Protein AF-Q2HE60-F1 (afdb_monomer_lite)

Organism: Chaetomium globosum (strain ATCC 6205 / CBS 148.51 / DSM 1962 / NBRC 6347 / NRRL 1970) (NCBI:txid306901)

InterPro domains:
  IPR060294 Acyl-CoA N-acyltransferase VerG, N-terminal domain [PF28379] (13-113)

Structure (mmCIF, N/CA/C/O backbone):
data_AF-Q2HE60-F1
#
_entry.id   AF-Q2HE60-F1
#
loop_
_atom_site.group_PDB
_atom_site.id
_atom_site.type_symbol
_atom_site.label_atom_id
_atom_site.label_alt_id
_atom_site.label_comp_id
_atom_site.label_asym_id
_atom_site.label_entity_id
_atom_site.label_seq_id
_atom_site.pdbx_PDB_ins_code
_atom_site.Cartn_x
_atom_site.Cartn_y
_atom_site.Cartn_z
_atom_site.occupancy
_atom_site.B_iso_or_equiv
_atom_site.auth_seq_id
_atom_site.auth_comp_id
_atom_site.auth_asym_id
_atom_site.auth_atom_id
_atom_site.pdbx_PDB_model_num
ATOM 1 N N . MET A 1 1 ? -32.574 2.539 11.401 1.00 65.19 1 MET A N 1
ATOM 2 C CA . MET A 1 1 ? -31.971 2.109 10.123 1.00 65.19 1 MET A CA 1
ATOM 3 C C . MET A 1 1 ? -30.582 2.717 10.082 1.00 65.19 1 MET A C 1
ATOM 5 O O . MET A 1 1 ? -30.497 3.925 10.243 1.00 65.19 1 MET A O 1
ATOM 9 N N . SER A 1 2 ? -29.519 1.911 10.009 1.00 68.31 2 SER A N 1
ATOM 10 C CA . SER A 1 2 ? -28.161 2.449 9.834 1.00 68.31 2 SER A CA 1
ATOM 11 C C . SER A 1 2 ? -28.065 3.063 8.441 1.00 68.31 2 SER A C 1
ATOM 13 O O . SER A 1 2 ? -28.569 2.457 7.493 1.00 68.31 2 SER A O 1
ATOM 15 N N . SER A 1 3 ? -27.457 4.240 8.306 1.00 74.25 3 SER A N 1
ATOM 16 C CA . SER A 1 3 ? -27.071 4.757 6.992 1.00 74.25 3 SER A CA 1
ATOM 17 C C . SER A 1 3 ? -26.092 3.783 6.322 1.00 74.25 3 SER A C 1
ATOM 19 O O . SER A 1 3 ? -25.355 3.078 7.029 1.00 74.25 3 SER A O 1
ATOM 21 N N . PRO A 1 4 ? -26.101 3.685 4.979 1.00 78.50 4 PRO A N 1
ATOM 22 C CA . PRO A 1 4 ? -25.071 2.946 4.264 1.00 78.50 4 PRO A CA 1
ATOM 23 C C . PRO A 1 4 ? -23.707 3.589 4.542 1.00 78.50 4 PRO A C 1
ATOM 25 O O . PRO A 1 4 ? -23.576 4.808 4.510 1.00 78.50 4 PRO A O 1
ATOM 28 N N . GLN A 1 5 ? -22.705 2.768 4.850 1.00 80.38 5 GLN A N 1
ATOM 29 C CA . GLN A 1 5 ? -21.326 3.229 4.996 1.00 80.38 5 GLN A CA 1
ATOM 30 C C . GLN A 1 5 ? -20.671 3.260 3.617 1.00 80.38 5 GLN A C 1
ATOM 32 O O . GLN A 1 5 ? -20.656 2.242 2.919 1.00 80.38 5 GLN A O 1
ATOM 37 N N . THR A 1 6 ? -20.133 4.414 3.231 1.00 88.06 6 THR A N 1
ATOM 38 C CA . THR A 1 6 ? -19.426 4.586 1.960 1.00 88.06 6 THR A CA 1
ATOM 39 C C . THR A 1 6 ? -17.929 4.414 2.199 1.00 88.06 6 THR A C 1
ATOM 41 O O . THR A 1 6 ? -17.333 5.103 3.025 1.00 88.06 6 THR A O 1
ATOM 44 N N . ILE A 1 7 ? -17.307 3.478 1.480 1.00 89.31 7 ILE A N 1
ATOM 45 C CA . ILE A 1 7 ? -15.867 3.209 1.567 1.00 89.31 7 ILE A CA 1
ATOM 46 C C . ILE A 1 7 ? -15.191 3.813 0.338 1.00 89.31 7 ILE A C 1
ATOM 48 O O . ILE A 1 7 ? -15.546 3.481 -0.793 1.00 89.31 7 ILE A O 1
ATOM 52 N N . LEU A 1 8 ? -14.208 4.681 0.569 1.00 92.69 8 LEU A N 1
ATOM 53 C CA . LEU A 1 8 ? -13.322 5.194 -0.468 1.00 92.69 8 LEU A CA 1
ATOM 54 C C . LEU A 1 8 ? -12.149 4.222 -0.638 1.00 92.69 8 LEU A C 1
ATOM 56 O O . LEU A 1 8 ? -11.489 3.881 0.343 1.00 92.69 8 LEU A O 1
ATOM 60 N N . LEU A 1 9 ? -11.893 3.796 -1.876 1.00 94.62 9 LEU A N 1
ATOM 61 C CA . LEU A 1 9 ? -10.748 2.968 -2.247 1.00 94.62 9 LEU A CA 1
ATOM 62 C C . LEU A 1 9 ? -9.903 3.706 -3.289 1.00 94.62 9 LEU A C 1
ATOM 64 O O . LEU A 1 9 ? -10.410 4.103 -4.336 1.00 94.62 9 LEU A O 1
ATOM 68 N N . GLU A 1 10 ? -8.618 3.855 -3.003 1.00 95.62 10 GLU A N 1
ATOM 69 C CA . GLU A 1 10 ? -7.618 4.464 -3.874 1.00 95.62 10 GLU A CA 1
ATOM 70 C C . GLU A 1 10 ? -6.569 3.408 -4.259 1.00 95.62 10 GLU A C 1
ATOM 72 O O . GLU A 1 10 ? -6.102 2.659 -3.401 1.00 95.62 10 GLU A O 1
ATOM 77 N N . ASP A 1 11 ? -6.201 3.344 -5.542 1.00 96.62 11 ASP A N 1
ATOM 78 C CA . ASP A 1 11 ? -5.130 2.487 -6.068 1.00 96.62 11 ASP A CA 1
ATOM 79 C C . ASP A 1 11 ? -4.072 3.359 -6.751 1.00 96.62 11 ASP A C 1
ATOM 81 O O . ASP A 1 11 ? -4.376 4.135 -7.660 1.00 96.62 11 ASP A O 1
ATOM 85 N N . THR A 1 12 ? -2.824 3.247 -6.298 1.00 95.25 12 THR A N 1
ATOM 86 C CA . THR A 1 12 ? -1.689 4.005 -6.836 1.00 95.25 12 THR A CA 1
ATOM 87 C C . THR A 1 12 ? -0.444 3.133 -6.939 1.00 95.25 12 THR A C 1
ATOM 89 O O . THR A 1 12 ? -0.239 2.222 -6.147 1.00 95.25 12 THR A O 1
ATOM 92 N N . SER A 1 13 ? 0.460 3.438 -7.869 1.00 91.31 13 SER A N 1
ATOM 93 C CA . SER A 1 13 ? 1.748 2.727 -7.964 1.00 91.31 13 SER A CA 1
ATOM 94 C C . SER A 1 13 ? 2.846 3.331 -7.078 1.00 91.31 13 SER A C 1
ATOM 96 O O . SER A 1 13 ? 3.910 2.737 -6.914 1.00 91.31 13 SER A O 1
ATOM 98 N N . THR A 1 14 ? 2.618 4.518 -6.505 1.00 90.88 14 THR A N 1
ATOM 99 C CA . THR A 1 14 ? 3.615 5.251 -5.710 1.00 90.88 14 THR A CA 1
ATOM 100 C C . THR A 1 14 ? 3.014 5.778 -4.411 1.00 90.88 14 THR A C 1
ATOM 102 O O . THR A 1 14 ? 1.968 6.423 -4.458 1.00 90.88 14 THR A O 1
ATOM 105 N N . PRO A 1 15 ? 3.678 5.601 -3.256 1.00 91.62 15 PRO A N 1
ATOM 106 C CA . PRO A 1 15 ? 3.098 5.988 -1.977 1.00 91.62 15 PRO A CA 1
ATOM 107 C C . PRO A 1 15 ? 3.104 7.507 -1.788 1.00 91.62 15 PRO A C 1
ATOM 109 O O . PRO A 1 15 ? 4.149 8.162 -1.902 1.00 91.62 15 PRO A O 1
ATOM 112 N N . SER A 1 16 ? 1.950 8.061 -1.414 1.00 92.56 16 SER A N 1
ATOM 113 C CA . SER A 1 16 ? 1.818 9.486 -1.114 1.00 92.56 16 SER A CA 1
ATOM 114 C C . SER A 1 16 ? 2.543 9.855 0.200 1.00 92.56 16 SER A C 1
ATOM 116 O O . SER A 1 16 ? 2.575 9.064 1.149 1.00 92.56 16 SER A O 1
ATOM 118 N N . PRO A 1 17 ? 3.159 11.050 0.315 1.00 94.00 17 PRO A N 1
ATOM 119 C CA . PRO A 1 17 ? 3.783 11.485 1.567 1.00 94.00 17 PRO A CA 1
ATOM 120 C C . PRO A 1 17 ? 2.839 11.500 2.789 1.00 94.00 17 PRO A C 1
ATOM 122 O O . PRO A 1 17 ? 3.282 11.049 3.849 1.00 94.00 17 PRO A O 1
ATOM 125 N N . PRO A 1 18 ? 1.565 11.944 2.680 1.00 94.25 18 PRO A N 1
ATOM 126 C CA . PRO A 1 18 ? 0.617 11.884 3.796 1.00 94.25 18 PRO A CA 1
ATOM 127 C C . PRO A 1 18 ? 0.361 10.458 4.290 1.00 94.25 18 PRO A C 1
ATOM 129 O O . PRO A 1 18 ? 0.328 10.230 5.497 1.00 94.25 18 PRO A O 1
ATOM 132 N N . LEU A 1 19 ? 0.266 9.484 3.377 1.00 94.69 19 LEU A N 1
ATOM 133 C CA . LEU A 1 19 ? 0.089 8.073 3.721 1.00 94.69 19 LEU A CA 1
ATOM 134 C C . LEU A 1 19 ? 1.266 7.528 4.544 1.00 94.69 19 LEU A C 1
ATOM 136 O O . LEU A 1 19 ? 1.068 6.813 5.525 1.00 94.69 19 LEU A O 1
ATOM 140 N N . LEU A 1 20 ? 2.501 7.892 4.185 1.00 96.31 20 LEU A N 1
ATOM 141 C CA . LEU A 1 20 ? 3.686 7.480 4.944 1.00 96.31 20 LEU A CA 1
ATOM 142 C C . LEU A 1 20 ? 3.699 8.079 6.357 1.00 96.31 20 LEU A C 1
ATOM 144 O O . LEU A 1 20 ? 4.024 7.369 7.307 1.00 96.31 20 LEU A O 1
ATOM 148 N N . ALA A 1 21 ? 3.329 9.356 6.503 1.00 95.50 21 ALA A N 1
ATOM 149 C CA . ALA A 1 21 ? 3.223 10.010 7.809 1.00 95.50 21 ALA A CA 1
ATOM 150 C C . ALA A 1 21 ? 2.121 9.373 8.675 1.00 95.50 21 ALA A C 1
ATOM 152 O O . ALA A 1 21 ? 2.324 9.132 9.866 1.00 95.50 21 ALA A O 1
ATOM 153 N N . LEU A 1 22 ? 0.983 9.030 8.061 1.00 94.38 22 LEU A N 1
ATOM 154 C CA . LEU A 1 22 ? -0.110 8.321 8.721 1.00 94.38 22 LEU A CA 1
ATOM 155 C C . LEU A 1 22 ? 0.348 6.949 9.237 1.00 94.38 22 LEU A C 1
ATOM 157 O O . LEU A 1 22 ? 0.149 6.631 10.407 1.00 94.38 22 LEU A O 1
ATOM 161 N N . LEU A 1 23 ? 1.035 6.157 8.409 1.00 95.25 23 LEU A N 1
ATOM 162 C CA . LEU A 1 23 ? 1.581 4.866 8.832 1.00 95.25 23 LEU A CA 1
ATOM 163 C C . LEU A 1 23 ? 2.638 5.020 9.933 1.00 95.25 23 LEU A C 1
ATOM 165 O O . LEU A 1 23 ? 2.652 4.220 10.864 1.00 95.25 23 LEU A O 1
ATOM 169 N N . GLN A 1 24 ? 3.487 6.050 9.893 1.00 96.00 24 GLN A N 1
ATOM 170 C CA . GLN A 1 24 ? 4.457 6.323 10.963 1.00 96.00 24 GLN A CA 1
ATOM 171 C C . GLN A 1 24 ? 3.790 6.556 12.327 1.00 96.00 24 GLN A C 1
ATOM 173 O O . GLN A 1 24 ? 4.292 6.065 13.338 1.00 96.00 24 GLN A O 1
ATOM 178 N N . ALA A 1 25 ? 2.638 7.232 12.366 1.00 94.38 25 ALA A N 1
ATOM 179 C CA . ALA A 1 25 ? 1.871 7.429 13.600 1.00 94.38 25 ALA A CA 1
ATOM 180 C C . ALA A 1 25 ? 1.270 6.122 14.166 1.00 94.38 25 ALA A C 1
ATOM 182 O O . ALA A 1 25 ? 0.883 6.064 15.333 1.00 94.38 25 ALA A O 1
ATOM 183 N N . HIS A 1 26 ? 1.212 5.067 13.348 1.00 92.94 26 HIS A N 1
ATOM 184 C CA . HIS A 1 26 ? 0.651 3.756 13.680 1.00 92.94 26 HIS A CA 1
ATOM 185 C C . HIS A 1 26 ? 1.714 2.688 13.996 1.00 92.94 26 HIS A C 1
ATOM 187 O O . HIS A 1 26 ? 1.415 1.492 14.078 1.00 92.94 26 HIS A O 1
ATOM 193 N N . LEU A 1 27 ? 2.962 3.106 14.213 1.00 94.44 27 LEU A N 1
ATOM 194 C CA . LEU A 1 27 ? 4.004 2.216 14.707 1.00 94.44 27 LEU A CA 1
ATOM 195 C C . LEU A 1 27 ? 3.667 1.686 16.117 1.00 94.44 27 LEU A C 1
ATOM 197 O O . LEU A 1 27 ? 3.053 2.398 16.914 1.00 94.44 27 LEU A O 1
ATOM 201 N N . PRO A 1 28 ? 4.076 0.445 16.445 1.00 94.25 28 PRO A N 1
ATOM 202 C CA . PRO A 1 28 ? 4.914 -0.450 15.638 1.00 94.25 28 PRO A CA 1
ATOM 203 C C . PRO A 1 28 ? 4.148 -1.288 14.600 1.00 94.25 28 PRO A C 1
ATOM 205 O O . PRO A 1 28 ? 4.779 -1.923 13.763 1.00 94.25 28 PRO A O 1
ATOM 208 N N . HIS A 1 29 ? 2.817 -1.305 14.633 1.00 93.56 29 HIS A N 1
ATOM 209 C CA . HIS A 1 29 ? 1.993 -2.256 13.877 1.00 93.56 29 HIS A CA 1
ATOM 210 C C . HIS A 1 29 ? 2.100 -2.090 12.351 1.00 93.56 29 HIS A C 1
ATOM 212 O O . HIS A 1 29 ? 2.182 -3.061 11.604 1.00 93.56 29 HIS A O 1
ATOM 218 N N . SER A 1 30 ? 2.243 -0.851 11.890 1.00 96.06 30 SER A N 1
ATOM 219 C CA . SER A 1 30 ? 2.397 -0.508 10.473 1.00 96.06 30 SER A CA 1
ATOM 220 C C . SER A 1 30 ? 3.795 -0.752 9.890 1.00 96.06 30 SER A C 1
ATOM 222 O O . SER A 1 30 ? 4.004 -0.497 8.701 1.00 96.06 30 SER A O 1
ATOM 224 N N . ILE A 1 31 ? 4.776 -1.211 10.683 1.00 96.69 31 ILE A N 1
ATOM 225 C CA . ILE A 1 31 ? 6.198 -1.194 10.293 1.00 96.69 31 ILE A CA 1
ATOM 226 C C . ILE A 1 31 ? 6.487 -1.975 9.007 1.00 96.69 31 ILE A C 1
ATOM 228 O O . ILE A 1 31 ? 7.304 -1.537 8.196 1.00 96.69 31 ILE A O 1
ATOM 232 N N . THR A 1 32 ? 5.812 -3.109 8.804 1.00 96.25 32 THR A N 1
ATOM 233 C CA . THR A 1 32 ? 6.020 -3.976 7.637 1.00 96.25 32 THR A CA 1
ATOM 234 C C . THR A 1 32 ? 5.596 -3.268 6.355 1.00 96.25 32 THR A C 1
ATOM 236 O O . THR A 1 32 ? 6.398 -3.131 5.432 1.00 96.25 32 THR A O 1
ATOM 239 N N . VAL A 1 33 ? 4.369 -2.736 6.326 1.00 96.88 33 VAL A N 1
ATOM 240 C CA . VAL A 1 33 ? 3.857 -1.970 5.180 1.00 96.88 33 VAL A CA 1
ATOM 241 C C . VAL A 1 33 ? 4.681 -0.703 4.974 1.00 96.88 33 VAL A C 1
ATOM 243 O O . VAL A 1 33 ? 5.120 -0.436 3.858 1.00 96.88 33 VAL A O 1
ATOM 246 N N . LEU A 1 34 ? 4.968 0.044 6.044 1.00 97.44 34 LEU A N 1
ATOM 247 C CA . LEU A 1 34 ? 5.752 1.276 5.969 1.00 97.44 34 LEU A CA 1
ATOM 248 C C . LEU A 1 34 ? 7.127 1.040 5.329 1.00 97.44 34 LEU A C 1
ATOM 250 O O . LEU A 1 34 ? 7.528 1.807 4.453 1.00 97.44 34 LEU A O 1
ATO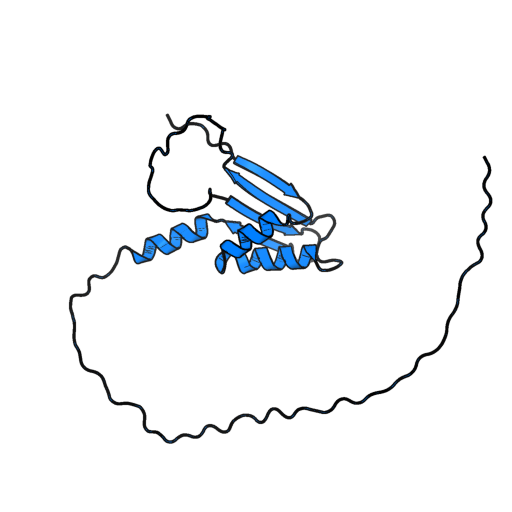M 254 N N . ARG A 1 35 ? 7.837 -0.025 5.724 1.00 96.12 35 ARG A N 1
ATOM 255 C CA . ARG A 1 35 ? 9.148 -0.364 5.152 1.00 96.12 35 ARG A CA 1
ATOM 256 C C . ARG A 1 35 ? 9.048 -0.686 3.663 1.00 96.12 35 ARG A C 1
ATOM 258 O O . ARG A 1 35 ? 9.880 -0.203 2.898 1.00 96.12 35 ARG A O 1
ATOM 265 N N . HIS A 1 36 ? 8.048 -1.463 3.247 1.00 94.88 36 HIS A N 1
ATOM 266 C CA . HIS A 1 36 ? 7.845 -1.774 1.830 1.00 94.88 36 HIS A CA 1
ATOM 267 C C . HIS A 1 36 ? 7.529 -0.525 1.009 1.00 94.88 36 HIS A C 1
ATOM 269 O O . HIS A 1 36 ? 8.160 -0.314 -0.022 1.00 94.88 36 HIS A O 1
ATOM 275 N N . LEU A 1 37 ? 6.660 0.365 1.498 1.00 96.06 37 LEU A N 1
ATOM 276 C CA . LEU A 1 37 ? 6.372 1.624 0.807 1.00 96.06 37 LEU A CA 1
ATOM 277 C C . LEU A 1 37 ? 7.604 2.540 0.726 1.00 96.06 37 LEU A C 1
ATOM 279 O O . LEU A 1 37 ? 7.870 3.140 -0.314 1.00 96.06 37 LEU A O 1
ATOM 283 N N . GLN A 1 38 ? 8.396 2.630 1.797 1.00 96.00 38 GLN A N 1
ATOM 284 C CA . GLN A 1 38 ? 9.647 3.395 1.789 1.00 96.00 38 GLN A CA 1
ATOM 285 C C . GLN A 1 38 ? 10.668 2.818 0.801 1.00 96.00 38 GLN A C 1
ATOM 287 O O . GLN A 1 38 ? 11.323 3.582 0.092 1.00 96.00 38 GLN A O 1
ATOM 292 N N . PHE A 1 39 ? 10.790 1.490 0.725 1.00 93.38 39 PHE A N 1
ATOM 293 C CA . PHE A 1 39 ? 11.662 0.826 -0.242 1.00 93.38 39 PHE A CA 1
ATOM 294 C C . PHE A 1 39 ? 11.182 1.058 -1.680 1.00 93.38 39 PHE A C 1
ATOM 296 O O . PHE A 1 39 ? 11.971 1.483 -2.522 1.00 93.38 39 PHE A O 1
ATOM 303 N N . ALA A 1 40 ? 9.883 0.880 -1.935 1.00 92.31 40 ALA A N 1
ATOM 304 C CA . ALA A 1 40 ? 9.256 1.116 -3.232 1.00 92.31 40 ALA A CA 1
ATOM 305 C C . ALA A 1 40 ? 9.475 2.542 -3.750 1.00 92.31 40 ALA A C 1
ATOM 307 O O . ALA A 1 40 ? 9.727 2.734 -4.938 1.00 92.31 40 ALA A O 1
ATOM 308 N N . ARG A 1 41 ? 9.424 3.537 -2.856 1.00 93.06 41 ARG A N 1
ATOM 309 C CA . ARG A 1 41 ? 9.624 4.951 -3.194 1.00 93.06 41 ARG A CA 1
ATOM 310 C C . ARG A 1 41 ? 11.087 5.333 -3.416 1.00 93.06 41 ARG A C 1
ATOM 312 O O . ARG A 1 41 ? 11.369 6.142 -4.293 1.00 93.06 41 ARG A O 1
ATOM 319 N N . ASN A 1 42 ? 11.996 4.823 -2.586 1.00 93.56 42 ASN A N 1
ATOM 320 C CA . ASN A 1 42 ? 13.366 5.341 -2.511 1.00 93.56 42 ASN A CA 1
ATOM 321 C C . ASN A 1 42 ? 14.385 4.508 -3.296 1.00 93.56 42 ASN A C 1
ATOM 323 O O . ASN A 1 42 ? 15.492 4.988 -3.536 1.00 93.56 42 ASN A O 1
ATOM 327 N N . PHE A 1 43 ? 14.051 3.270 -3.665 1.00 90.62 43 PHE A N 1
ATOM 328 C CA . PHE A 1 43 ? 14.976 2.368 -4.340 1.00 90.62 43 PHE A CA 1
ATOM 329 C C . PHE A 1 43 ? 14.572 2.144 -5.807 1.00 90.62 43 PHE A C 1
ATOM 331 O O . PHE A 1 43 ? 13.430 1.761 -6.074 1.00 90.62 43 PHE A O 1
ATOM 338 N N . PRO A 1 44 ? 15.489 2.326 -6.775 1.00 86.56 44 PRO A N 1
ATOM 339 C CA . PRO A 1 44 ? 15.261 1.920 -8.160 1.00 86.56 44 PRO A CA 1
ATOM 340 C C . PRO A 1 44 ? 14.998 0.409 -8.240 1.00 86.56 44 PRO A C 1
ATOM 342 O O . PRO A 1 44 ? 15.829 -0.389 -7.818 1.00 86.56 44 PRO A O 1
ATOM 345 N N . GLY A 1 45 ? 13.834 0.000 -8.749 1.00 86.25 45 GLY A N 1
ATOM 346 C CA . GLY A 1 45 ? 13.392 -1.405 -8.708 1.00 86.25 45 GLY A CA 1
ATOM 347 C C . GLY A 1 45 ? 12.751 -1.827 -7.377 1.00 86.25 45 GLY A C 1
ATOM 348 O O . GLY A 1 45 ? 12.512 -3.012 -7.135 1.00 86.25 45 GLY A O 1
ATOM 349 N N . GLY A 1 46 ? 12.459 -0.868 -6.495 1.00 85.88 46 GLY A N 1
ATOM 350 C CA . GLY A 1 46 ? 11.651 -1.090 -5.298 1.00 85.88 46 GLY A CA 1
ATOM 351 C C . GLY A 1 46 ? 10.184 -1.389 -5.613 1.00 85.88 46 GLY A C 1
ATOM 352 O O . GLY A 1 46 ? 9.518 -2.054 -4.827 1.00 85.88 46 GLY A O 1
ATOM 353 N N . HIS A 1 47 ? 9.707 -0.949 -6.774 1.00 89.44 47 HIS A N 1
ATOM 354 C CA . HIS A 1 47 ? 8.397 -1.263 -7.330 1.00 89.44 47 HIS A CA 1
ATOM 355 C C . HIS A 1 47 ? 8.550 -1.736 -8.778 1.00 89.44 47 HIS A C 1
ATOM 357 O O . HIS A 1 47 ? 9.580 -1.526 -9.425 1.00 89.44 47 HIS A O 1
ATOM 363 N N . THR A 1 48 ? 7.505 -2.375 -9.271 1.00 91.00 48 THR A N 1
ATOM 364 C CA . THR A 1 48 ? 7.374 -2.896 -10.630 1.00 91.00 48 THR A CA 1
ATOM 365 C C . THR A 1 48 ? 6.145 -2.265 -11.294 1.00 91.00 48 THR A C 1
ATOM 367 O O . THR A 1 48 ? 5.309 -1.680 -10.602 1.00 91.00 48 THR A O 1
ATOM 370 N N . PRO A 1 49 ? 5.965 -2.403 -12.619 1.00 92.00 49 PRO A N 1
ATOM 371 C CA . PRO A 1 49 ? 4.737 -1.954 -13.283 1.00 92.00 49 PRO A CA 1
ATOM 372 C C . PRO A 1 49 ? 3.457 -2.636 -12.772 1.00 92.00 49 PRO A C 1
ATOM 374 O O . PRO A 1 49 ? 2.368 -2.139 -13.021 1.00 92.00 49 PRO A O 1
ATOM 377 N N . SER A 1 50 ? 3.583 -3.768 -12.070 1.00 93.12 50 SER A N 1
ATOM 378 C CA . SER A 1 50 ? 2.478 -4.498 -11.435 1.00 93.12 50 SER A CA 1
ATOM 379 C C . SER A 1 50 ? 2.371 -4.234 -9.931 1.00 93.12 50 SER A C 1
ATOM 381 O O . SER A 1 50 ? 1.780 -5.038 -9.209 1.00 93.12 50 SER A O 1
ATOM 383 N N . THR A 1 51 ? 3.049 -3.202 -9.429 1.00 94.50 51 THR A N 1
ATOM 384 C CA . THR A 1 51 ? 2.941 -2.796 -8.030 1.00 94.50 51 THR A CA 1
ATOM 385 C C . THR A 1 51 ? 1.727 -1.898 -7.840 1.00 94.50 51 THR A C 1
ATOM 387 O O . THR A 1 51 ? 1.583 -0.880 -8.519 1.00 94.50 51 THR A O 1
ATOM 390 N N . HIS A 1 52 ? 0.907 -2.263 -6.863 1.00 96.38 52 HIS A N 1
ATOM 391 C CA . HIS A 1 52 ? -0.292 -1.556 -6.446 1.00 96.38 52 HIS A CA 1
ATOM 392 C C . HIS A 1 52 ? -0.213 -1.234 -4.958 1.00 96.38 52 HIS A C 1
ATOM 394 O O . HIS A 1 52 ? 0.182 -2.061 -4.131 1.00 96.38 52 HIS A O 1
ATOM 400 N N . ILE A 1 53 ? -0.607 -0.017 -4.621 1.00 97.25 53 ILE A N 1
ATOM 401 C CA . ILE A 1 53 ? -0.763 0.469 -3.260 1.00 97.25 53 ILE A CA 1
ATOM 402 C C . ILE A 1 53 ? -2.232 0.809 -3.112 1.00 97.25 53 ILE A C 1
ATOM 404 O O . ILE A 1 53 ? -2.701 1.812 -3.647 1.00 97.25 53 ILE A O 1
ATOM 408 N N . LEU A 1 54 ? -2.939 -0.053 -2.392 1.00 97.81 54 LEU A N 1
ATOM 409 C CA . LEU A 1 54 ? -4.364 0.078 -2.145 1.00 97.81 54 LEU A CA 1
ATOM 410 C C . LEU A 1 54 ? -4.561 0.778 -0.805 1.00 97.81 54 LEU A C 1
ATOM 412 O O . LEU A 1 54 ? -4.072 0.297 0.218 1.00 97.81 54 LEU A O 1
ATOM 416 N N . TYR A 1 55 ? -5.281 1.890 -0.797 1.00 96.69 55 TYR A N 1
ATOM 417 C CA . TYR A 1 55 ? -5.673 2.611 0.408 1.00 96.69 55 TYR A CA 1
ATOM 418 C C . TYR A 1 55 ? -7.192 2.629 0.513 1.00 96.69 55 TYR A C 1
ATOM 420 O O . TYR A 1 55 ? -7.876 3.046 -0.415 1.00 96.69 55 TYR A O 1
ATOM 428 N N . ALA A 1 56 ? -7.720 2.170 1.643 1.00 95.44 56 ALA A N 1
ATOM 429 C CA . ALA A 1 56 ? -9.146 2.166 1.920 1.00 95.44 56 ALA A CA 1
ATOM 430 C C . ALA A 1 56 ? -9.432 2.986 3.175 1.00 95.44 56 ALA A C 1
ATOM 432 O O . ALA A 1 56 ? -8.808 2.762 4.213 1.00 95.44 56 ALA A O 1
ATOM 433 N N . CYS A 1 57 ? -10.398 3.895 3.114 1.00 92.81 57 CYS A N 1
ATOM 434 C CA . CYS A 1 57 ? -10.869 4.636 4.280 1.00 92.81 57 CYS A CA 1
ATOM 435 C C . CYS A 1 57 ? -12.374 4.884 4.212 1.00 92.81 57 CYS A C 1
ATOM 437 O O . CYS A 1 57 ? -13.010 4.735 3.168 1.00 92.81 57 CYS A O 1
ATOM 439 N N . HIS A 1 58 ? -12.955 5.258 5.347 1.00 89.19 58 HIS A N 1
ATOM 440 C CA . HIS A 1 58 ? -14.342 5.699 5.377 1.00 89.19 58 HIS A CA 1
ATOM 441 C C . HIS A 1 58 ? -14.466 7.063 4.680 1.00 89.19 58 HIS A C 1
ATOM 443 O O . HIS A 1 58 ? -13.654 7.960 4.924 1.00 89.19 58 HIS A O 1
ATOM 449 N N . ALA A 1 59 ? -15.444 7.207 3.785 1.00 79.62 59 AL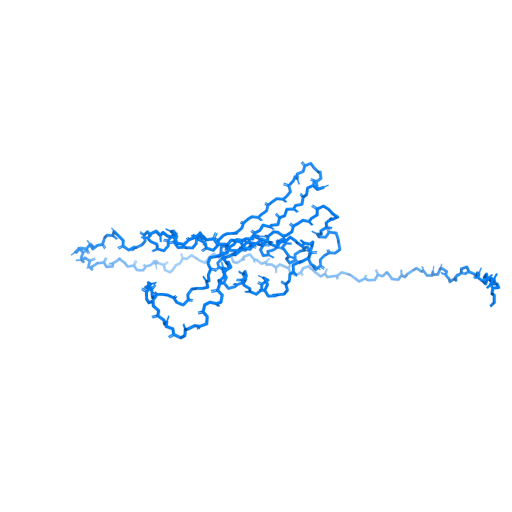A A N 1
ATOM 450 C CA . ALA A 1 59 ? -15.799 8.501 3.224 1.00 79.62 59 ALA A CA 1
ATOM 451 C C . ALA A 1 59 ? -16.745 9.185 4.212 1.00 79.62 59 ALA A C 1
ATOM 453 O O . ALA A 1 59 ? -17.885 8.757 4.387 1.00 79.62 59 ALA A O 1
ATOM 454 N N . GLU A 1 60 ? -16.268 10.231 4.881 1.00 69.19 60 GLU A N 1
ATOM 455 C CA . GLU A 1 60 ? -17.161 11.100 5.637 1.00 69.19 60 GLU A CA 1
ATOM 456 C C . GLU A 1 60 ? -18.011 11.867 4.618 1.00 69.19 60 GLU A C 1
ATOM 458 O O . GLU A 1 60 ? -17.502 12.689 3.856 1.00 69.19 60 GLU A O 1
ATOM 463 N N . GLU A 1 61 ? -19.305 11.556 4.544 1.00 60.72 61 GLU A N 1
ATOM 464 C CA . GLU A 1 61 ? -20.244 12.436 3.859 1.00 60.72 61 GLU A CA 1
ATOM 465 C C . GLU A 1 61 ? -20.257 13.749 4.645 1.00 60.72 61 GLU A C 1
ATOM 467 O O . GLU A 1 61 ? -20.680 13.760 5.802 1.00 60.72 61 GLU A O 1
ATOM 472 N N . ASP A 1 62 ? -19.759 14.829 4.033 1.00 51.03 62 ASP A N 1
ATOM 473 C CA . ASP A 1 62 ? -19.780 16.204 4.547 1.00 51.03 62 ASP A CA 1
ATOM 474 C C . ASP A 1 62 ? -21.228 16.649 4.838 1.00 51.03 62 ASP A C 1
ATOM 476 O O . ASP A 1 62 ? -21.844 17.442 4.123 1.00 51.03 62 ASP A O 1
ATOM 480 N N . ASN A 1 63 ? -21.807 16.156 5.930 1.00 46.62 63 ASN A N 1
ATOM 481 C CA . ASN A 1 63 ? -22.984 16.738 6.541 1.00 46.62 63 ASN A CA 1
ATOM 482 C C . ASN A 1 63 ? -22.495 17.901 7.388 1.00 46.62 63 ASN A C 1
ATOM 484 O O . ASN A 1 63 ? -22.208 17.783 8.576 1.00 46.62 63 ASN A O 1
ATOM 488 N N . ASN A 1 64 ? -22.373 19.026 6.694 1.00 49.91 64 ASN A N 1
ATOM 489 C CA . ASN A 1 64 ? -22.117 20.371 7.170 1.00 49.91 64 ASN A CA 1
ATOM 490 C C . ASN A 1 64 ? -23.061 20.747 8.331 1.00 49.91 64 ASN A C 1
ATOM 492 O O . ASN A 1 64 ? -24.065 21.432 8.147 1.00 49.91 64 ASN A O 1
ATOM 496 N N . ASN A 1 65 ? -22.776 20.254 9.535 1.00 41.97 65 ASN A N 1
ATOM 497 C CA . ASN A 1 65 ? -23.404 20.715 10.758 1.00 41.97 65 ASN A CA 1
ATOM 498 C C . ASN A 1 65 ? -22.490 20.423 11.946 1.00 41.97 65 ASN A C 1
ATOM 500 O O . ASN A 1 65 ? -22.261 19.275 12.319 1.00 41.97 65 ASN A O 1
ATOM 504 N N . ASN A 1 66 ? -21.988 21.500 12.546 1.00 46.44 66 ASN A N 1
ATOM 505 C CA . ASN A 1 66 ? -21.390 21.520 13.874 1.00 46.44 66 ASN A CA 1
ATOM 506 C C . ASN A 1 66 ? -22.252 20.718 14.864 1.00 46.44 66 ASN A C 1
ATOM 508 O O . ASN A 1 66 ? -23.190 21.254 15.449 1.00 46.44 66 ASN A O 1
ATOM 512 N N . SER A 1 67 ? -21.933 19.447 15.090 1.00 39.28 67 SER A N 1
ATOM 513 C CA . SER A 1 67 ? -22.389 18.726 16.274 1.00 39.28 67 SER A CA 1
ATOM 514 C C . SER A 1 67 ? -21.435 17.569 16.571 1.00 39.28 67 SER A C 1
ATOM 516 O O . SER A 1 67 ? -21.483 16.551 15.874 1.00 39.28 67 SER A O 1
ATOM 518 N N . PRO A 1 68 ? -20.578 17.680 17.606 1.00 45.38 68 PRO A N 1
ATOM 519 C CA . PRO A 1 68 ? -19.788 16.565 18.109 1.00 45.38 68 PRO A CA 1
ATOM 520 C C . PRO A 1 68 ? -20.736 15.606 18.837 1.00 45.38 68 PRO A C 1
ATOM 522 O O . PRO A 1 68 ? -20.856 15.599 20.063 1.00 45.38 68 PRO A O 1
ATOM 525 N N . SER A 1 69 ? -21.476 14.824 18.058 1.00 41.44 69 SER A N 1
ATOM 526 C CA . SER A 1 69 ? -22.451 13.868 18.566 1.00 41.44 69 SER A CA 1
ATOM 527 C C . SER A 1 69 ? -21.699 12.601 18.954 1.00 41.44 69 SER A C 1
ATOM 529 O O . SER A 1 69 ? -21.440 11.721 18.140 1.00 41.44 69 SER A O 1
ATOM 531 N N . GLN A 1 70 ? -21.281 12.591 20.217 1.00 45.66 70 GLN A N 1
ATOM 532 C CA . GLN A 1 70 ? -20.714 11.481 20.971 1.00 45.66 70 GLN A CA 1
ATOM 533 C C . GLN A 1 70 ? -21.172 10.096 20.489 1.00 45.66 70 GLN A C 1
ATOM 535 O O . GLN A 1 70 ? -22.282 9.658 20.778 1.00 45.66 70 GLN A O 1
ATOM 540 N N . THR A 1 71 ? -20.231 9.333 19.941 1.00 41.09 71 THR A N 1
ATOM 541 C CA . THR A 1 71 ? -19.956 8.003 20.489 1.00 41.09 71 THR A CA 1
ATOM 542 C C . THR A 1 71 ? -18.481 7.963 20.895 1.00 41.09 71 THR A C 1
ATOM 544 O O . THR A 1 71 ? -17.584 7.728 20.102 1.00 41.09 71 THR A O 1
ATOM 547 N N . THR A 1 72 ? -18.245 8.275 22.173 1.00 39.19 72 THR A N 1
ATOM 548 C CA . THR A 1 72 ? -17.067 7.874 22.968 1.00 39.19 72 THR A CA 1
ATOM 549 C C . THR A 1 72 ? -15.661 8.189 22.425 1.00 39.19 72 THR A C 1
ATOM 551 O O . THR A 1 72 ? -14.987 7.351 21.849 1.00 39.19 72 THR A O 1
ATOM 554 N N . THR A 1 73 ? -15.164 9.377 22.787 1.00 37.91 73 THR A N 1
ATOM 555 C CA . THR A 1 73 ? -13.884 9.558 23.510 1.00 37.91 73 THR A CA 1
ATOM 556 C C . THR A 1 73 ? -12.679 8.702 23.091 1.00 37.91 73 THR A C 1
ATOM 558 O O . THR A 1 73 ? -12.186 7.936 23.912 1.00 37.91 73 THR A O 1
ATOM 561 N N . THR A 1 74 ? -12.116 8.923 21.905 1.00 46.19 74 THR A N 1
ATOM 562 C CA . THR A 1 74 ? -10.658 8.864 21.684 1.00 46.19 74 THR A CA 1
ATOM 563 C C . THR A 1 74 ? -10.304 9.749 20.484 1.00 46.19 74 THR A C 1
ATOM 565 O O . THR A 1 74 ? -11.020 9.747 19.491 1.00 46.19 74 THR A O 1
ATOM 568 N N . ASN A 1 75 ? -9.215 10.523 20.563 1.00 47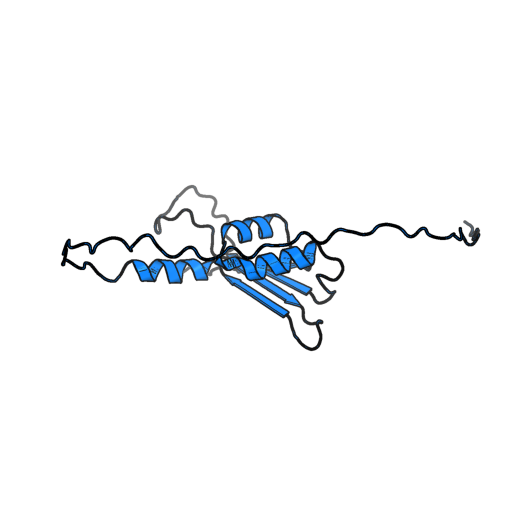.31 75 ASN A N 1
ATOM 569 C CA . ASN A 1 75 ? -8.615 11.301 19.459 1.00 47.31 75 ASN A CA 1
ATOM 570 C C . ASN A 1 75 ? -8.034 10.372 18.368 1.00 47.31 75 ASN A C 1
ATOM 572 O O . ASN A 1 75 ? -6.843 10.406 18.066 1.00 47.31 75 ASN A O 1
ATOM 576 N N . THR A 1 76 ? -8.838 9.455 17.846 1.00 62.59 76 THR A N 1
ATOM 577 C CA . THR A 1 76 ? -8.400 8.399 16.935 1.00 62.59 76 THR A CA 1
ATOM 578 C C . THR A 1 76 ? -8.912 8.703 15.540 1.00 62.59 76 THR A C 1
ATOM 580 O O . THR A 1 76 ? -10.115 8.860 15.352 1.00 62.59 76 THR A O 1
ATOM 583 N N . ASN A 1 77 ? -7.987 8.798 14.581 1.00 72.56 77 ASN A N 1
ATOM 584 C CA . ASN A 1 77 ? -8.272 8.934 13.151 1.00 72.56 77 ASN A CA 1
ATOM 585 C C . ASN A 1 77 ? -9.340 7.920 12.690 1.00 72.56 77 ASN A C 1
ATOM 587 O O . ASN A 1 77 ? -9.404 6.823 13.261 1.00 72.56 77 ASN A O 1
ATOM 591 N N . PRO A 1 78 ? -10.140 8.244 11.653 1.00 85.62 78 PRO A N 1
ATOM 592 C CA . PRO A 1 78 ? -11.119 7.308 11.108 1.00 85.62 78 PRO A CA 1
ATOM 593 C C . PRO A 1 78 ? -10.449 5.982 10.701 1.00 85.62 78 PRO A C 1
ATOM 595 O O . PRO A 1 78 ? -9.268 5.975 10.326 1.00 85.62 78 PRO A O 1
ATOM 598 N N . PRO A 1 79 ? -11.168 4.845 10.773 1.00 90.81 79 PRO A N 1
ATOM 599 C CA . PRO A 1 79 ? -10.634 3.563 10.343 1.00 90.81 79 PRO A CA 1
ATOM 600 C C . PRO A 1 79 ? -10.134 3.603 8.896 1.00 90.81 79 PRO A C 1
ATOM 602 O O . PRO A 1 79 ? -10.805 4.130 8.007 1.00 90.81 79 PRO A O 1
ATOM 605 N N . PHE A 1 80 ? -8.962 3.019 8.662 1.00 93.94 80 PHE A N 1
ATOM 606 C CA . PHE A 1 80 ? -8.361 2.913 7.339 1.00 93.94 80 PHE A CA 1
ATOM 607 C C . PHE A 1 80 ? -7.562 1.614 7.215 1.00 93.94 80 PHE A C 1
ATOM 609 O O . PHE A 1 80 ? -7.146 1.025 8.215 1.00 93.94 80 PHE A O 1
ATOM 616 N N . ALA A 1 81 ? -7.323 1.182 5.984 1.00 96.75 81 ALA A N 1
ATOM 617 C CA . ALA A 1 81 ? -6.468 0.053 5.658 1.00 96.75 81 ALA A CA 1
ATOM 618 C C . ALA A 1 81 ? -5.556 0.393 4.477 1.00 96.75 81 ALA A C 1
ATOM 620 O O . ALA A 1 81 ? -5.896 1.205 3.618 1.00 96.75 81 ALA A O 1
ATOM 621 N N . VAL A 1 82 ? -4.380 -0.226 4.450 1.00 97.62 82 VAL A N 1
ATOM 622 C CA . VAL A 1 82 ? -3.368 -0.041 3.407 1.00 97.62 82 VAL A CA 1
ATOM 623 C C . VAL A 1 82 ? -2.822 -1.397 3.008 1.00 97.62 82 VAL A C 1
ATOM 625 O O . VAL A 1 82 ? -2.422 -2.167 3.880 1.00 97.62 82 VAL A O 1
ATOM 628 N N . ALA A 1 83 ? -2.731 -1.665 1.711 1.00 97.94 83 ALA A N 1
ATOM 629 C CA . ALA A 1 83 ? -2.034 -2.822 1.174 1.00 97.94 83 ALA A CA 1
ATOM 630 C C . ALA A 1 83 ? -0.962 -2.394 0.169 1.00 97.94 83 ALA A C 1
ATOM 632 O O . ALA A 1 83 ? -1.213 -1.562 -0.695 1.00 97.94 83 ALA A O 1
ATOM 633 N N . PHE A 1 84 ? 0.217 -2.998 0.256 1.00 96.81 84 PHE A N 1
ATOM 634 C CA . PHE A 1 84 ? 1.199 -3.044 -0.823 1.00 96.81 84 PHE A CA 1
ATOM 635 C C . PHE A 1 84 ? 1.095 -4.410 -1.496 1.00 96.81 84 PHE A C 1
ATOM 637 O O . PHE A 1 84 ? 1.139 -5.428 -0.802 1.00 96.81 84 PHE A O 1
ATOM 644 N N . VAL A 1 85 ? 0.962 -4.435 -2.818 1.00 95.81 85 VAL A N 1
ATOM 645 C CA . VAL A 1 85 ? 0.798 -5.646 -3.626 1.00 95.81 85 VAL A CA 1
ATOM 646 C C . VAL A 1 85 ? 1.747 -5.566 -4.814 1.00 95.81 85 VAL A C 1
ATOM 648 O O . VAL A 1 85 ? 1.641 -4.651 -5.619 1.00 95.81 85 VAL A O 1
ATOM 651 N N . ASP A 1 86 ? 2.653 -6.527 -4.956 1.00 93.25 86 ASP A N 1
ATOM 652 C CA . ASP A 1 86 ? 3.529 -6.660 -6.121 1.00 93.25 86 ASP A CA 1
ATOM 653 C C . ASP A 1 86 ? 3.430 -8.083 -6.684 1.00 93.25 86 ASP A C 1
ATOM 655 O O . ASP A 1 86 ? 3.865 -9.058 -6.060 1.00 93.25 86 ASP A O 1
ATOM 659 N N . LEU A 1 87 ? 2.813 -8.199 -7.863 1.00 90.62 87 LEU A N 1
ATOM 660 C CA . LEU A 1 87 ? 2.495 -9.482 -8.499 1.00 90.62 87 LEU A CA 1
ATOM 661 C C . LEU A 1 87 ? 3.594 -10.013 -9.434 1.00 90.62 87 LEU A C 1
ATOM 663 O O . LEU A 1 87 ? 3.493 -11.155 -9.877 1.00 90.62 87 LEU A O 1
ATOM 667 N N . SER A 1 88 ? 4.623 -9.223 -9.764 1.00 88.69 88 SER A N 1
ATOM 668 C CA . SER A 1 88 ? 5.629 -9.610 -10.776 1.00 88.69 88 SER A CA 1
ATOM 669 C C . SER A 1 88 ? 6.946 -10.127 -10.206 1.00 88.69 88 SER A C 1
ATOM 671 O O . SER A 1 88 ? 7.816 -10.562 -10.965 1.00 88.69 88 SER A O 1
ATOM 673 N N . ARG A 1 89 ? 7.114 -10.136 -8.880 1.00 78.25 89 ARG A N 1
ATOM 674 C CA . ARG A 1 89 ? 8.285 -10.752 -8.250 1.00 78.25 89 ARG A CA 1
ATOM 675 C C . ARG A 1 89 ? 8.129 -12.270 -8.301 1.00 78.25 89 ARG A C 1
ATOM 677 O O . ARG A 1 89 ? 7.396 -12.857 -7.524 1.00 78.25 89 ARG A O 1
ATOM 684 N N . ALA A 1 90 ? 8.782 -12.921 -9.259 1.00 69.12 90 ALA A N 1
ATOM 685 C CA . ALA A 1 90 ? 8.802 -14.378 -9.337 1.00 69.12 90 ALA A CA 1
ATOM 686 C C . ALA A 1 90 ? 9.889 -14.964 -8.408 1.00 69.12 90 ALA A C 1
ATOM 688 O O . ALA A 1 90 ? 10.998 -14.424 -8.371 1.00 69.12 90 ALA A O 1
ATOM 689 N N . PRO A 1 91 ? 9.618 -16.076 -7.695 1.00 65.94 91 PRO A N 1
ATOM 690 C CA . PRO A 1 91 ? 8.351 -16.813 -7.670 1.00 65.94 91 PRO A CA 1
ATOM 691 C C . PRO A 1 91 ? 7.334 -16.301 -6.626 1.00 65.94 91 PRO A C 1
ATOM 693 O O . PRO A 1 91 ? 6.250 -16.867 -6.529 1.00 65.94 91 PRO A O 1
ATOM 696 N N . GLU A 1 92 ? 7.656 -15.271 -5.839 1.00 72.94 92 GLU A N 1
ATOM 697 C CA . GLU A 1 92 ? 6.862 -14.856 -4.674 1.00 72.94 92 GLU A CA 1
ATOM 698 C C . GLU A 1 92 ? 6.112 -13.535 -4.884 1.00 72.94 92 GLU A C 1
ATOM 700 O O . GLU A 1 92 ? 6.688 -12.446 -4.824 1.00 72.94 92 GLU A O 1
ATOM 705 N N . THR A 1 93 ? 4.788 -13.633 -5.029 1.00 85.88 93 THR A N 1
ATOM 706 C CA . THR A 1 93 ? 3.879 -12.496 -4.858 1.00 85.88 93 THR A CA 1
ATOM 707 C C . THR A 1 93 ? 4.123 -11.841 -3.500 1.00 85.88 93 THR A C 1
ATOM 709 O O . THR A 1 93 ? 3.978 -12.485 -2.459 1.00 85.88 93 THR A O 1
ATOM 712 N N . GLN A 1 94 ? 4.473 -10.554 -3.498 1.00 91.06 94 GLN A N 1
ATOM 713 C CA . GLN A 1 94 ? 4.703 -9.813 -2.262 1.00 91.06 94 GLN A CA 1
ATOM 714 C C . GLN A 1 94 ? 3.458 -9.015 -1.907 1.00 91.06 94 GLN A C 1
ATOM 716 O O . GLN A 1 94 ? 3.059 -8.108 -2.633 1.00 91.06 94 GLN A O 1
ATOM 721 N N . ILE A 1 95 ? 2.849 -9.351 -0.772 1.00 94.31 95 ILE A N 1
ATOM 722 C CA . ILE A 1 95 ? 1.711 -8.617 -0.223 1.00 94.31 95 ILE A CA 1
ATOM 723 C C . ILE A 1 95 ? 2.037 -8.216 1.209 1.00 94.31 95 ILE A C 1
ATOM 725 O O . ILE A 1 95 ? 2.588 -8.987 1.994 1.00 94.31 95 ILE A O 1
ATOM 729 N N . SER A 1 96 ? 1.703 -6.986 1.571 1.00 95.38 96 SER A N 1
ATOM 730 C CA . SER A 1 96 ? 1.734 -6.526 2.956 1.00 95.38 96 SER A CA 1
ATOM 731 C C . SER A 1 96 ? 0.519 -5.665 3.216 1.00 95.38 96 SER A C 1
ATOM 733 O O . SER A 1 96 ? 0.264 -4.733 2.465 1.00 95.38 96 SER A O 1
ATOM 735 N N . LEU A 1 97 ? -0.216 -5.985 4.275 1.00 96.88 97 LEU A N 1
ATOM 736 C CA . LEU A 1 97 ? -1.471 -5.342 4.643 1.00 96.88 97 LEU A CA 1
ATOM 737 C C . LEU A 1 97 ? -1.345 -4.756 6.049 1.00 96.88 97 LEU A C 1
ATOM 739 O O . LEU A 1 97 ? -0.706 -5.347 6.916 1.00 96.88 97 LEU A O 1
ATOM 743 N N . TYR A 1 98 ? -1.970 -3.606 6.251 1.00 96.81 98 TYR A N 1
ATOM 744 C CA . TYR A 1 98 ? -2.124 -2.938 7.532 1.00 96.81 98 TYR A CA 1
ATOM 745 C C . TYR A 1 98 ? -3.566 -2.450 7.667 1.00 96.81 98 TYR A C 1
ATOM 747 O O . TYR A 1 98 ? -4.114 -1.905 6.707 1.00 96.81 98 TYR A O 1
ATOM 755 N N . SER A 1 99 ? -4.173 -2.600 8.843 1.00 95.38 99 SER A N 1
ATOM 756 C CA . SER A 1 99 ? -5.492 -2.036 9.151 1.00 95.38 99 SER A CA 1
ATOM 757 C C . SER A 1 99 ? -5.455 -1.306 10.484 1.00 95.38 99 SER A C 1
ATOM 759 O O . SER A 1 99 ? -5.030 -1.866 11.487 1.00 95.38 99 SER A O 1
ATOM 761 N N . SER A 1 100 ? -5.958 -0.073 10.561 1.00 92.50 100 SER A N 1
ATOM 762 C CA . SER A 1 100 ? -5.955 0.678 11.824 1.00 92.50 100 SER A CA 1
ATOM 763 C C . SER A 1 100 ? -6.813 0.038 12.923 1.00 92.50 100 SER A C 1
ATOM 765 O O . SER A 1 100 ? -6.589 0.294 14.108 1.00 92.50 100 SER A O 1
ATOM 767 N N . LEU A 1 101 ? -7.732 -0.859 12.550 1.00 89.56 101 LEU A N 1
ATOM 768 C CA . LEU A 1 101 ? -8.541 -1.651 13.478 1.00 89.56 101 LEU A CA 1
ATOM 769 C C . LEU A 1 101 ? -7.729 -2.708 14.244 1.00 89.56 101 LEU A C 1
ATOM 771 O O . LEU A 1 101 ? -8.159 -3.159 15.303 1.00 89.56 101 LEU A O 1
ATOM 775 N N . GLU A 1 102 ? -6.537 -3.084 13.775 1.00 80.50 102 GLU A N 1
ATOM 776 C CA . GLU A 1 102 ? -5.695 -4.059 14.483 1.00 80.50 102 GLU A CA 1
ATOM 777 C C . GLU A 1 102 ? -5.174 -3.530 15.832 1.00 80.50 102 GLU A C 1
ATOM 779 O O . GLU A 1 102 ? -4.819 -4.306 16.721 1.00 80.50 102 GLU A O 1
ATOM 784 N N . ARG A 1 103 ? -5.193 -2.203 16.024 1.00 72.81 103 ARG A N 1
ATOM 785 C CA . ARG A 1 103 ? -4.839 -1.552 17.290 1.00 72.81 103 ARG A CA 1
ATOM 786 C C 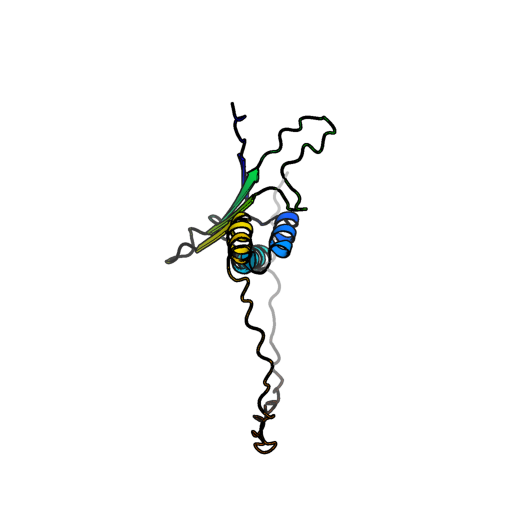. ARG A 1 103 ? -5.941 -1.685 18.341 1.00 72.81 103 ARG A C 1
ATOM 788 O O . ARG A 1 103 ? -5.660 -2.002 19.496 1.00 72.81 103 ARG A O 1
ATOM 795 N N . THR A 1 104 ? -7.195 -1.462 17.951 1.00 64.62 104 THR A N 1
ATOM 796 C CA . THR A 1 104 ? -8.321 -1.388 18.896 1.00 64.62 104 THR A CA 1
ATOM 797 C C . THR A 1 104 ? -8.650 -2.750 19.511 1.00 64.62 104 THR A C 1
ATOM 799 O O . THR A 1 104 ? -9.041 -2.821 20.677 1.00 64.62 104 THR A O 1
ATOM 802 N N . ALA A 1 105 ? -8.415 -3.843 18.778 1.00 61.47 105 ALA A N 1
ATOM 803 C CA . ALA A 1 105 ? -8.626 -5.205 19.271 1.00 61.47 105 ALA A CA 1
ATOM 804 C C . ALA A 1 105 ? -7.678 -5.596 20.427 1.00 61.47 105 ALA A C 1
ATOM 806 O O . ALA A 1 105 ? -8.084 -6.315 21.344 1.00 61.47 105 ALA A O 1
ATOM 807 N N . ASN A 1 106 ? -6.436 -5.098 20.416 1.00 57.34 106 ASN A N 1
ATOM 808 C CA . ASN A 1 106 ? -5.430 -5.420 21.436 1.00 57.34 106 ASN A CA 1
ATOM 809 C C . ASN A 1 106 ? -5.564 -4.544 22.690 1.00 57.34 106 ASN A C 1
ATOM 811 O O . ASN A 1 106 ? -5.366 -5.024 23.806 1.00 57.34 106 ASN A O 1
ATOM 815 N N . GLU A 1 107 ? -5.966 -3.280 22.535 1.00 59.56 107 GLU A N 1
ATOM 816 C CA . GLU A 1 107 ? -6.204 -2.375 23.669 1.00 59.56 107 GLU A CA 1
ATOM 817 C C . GLU A 1 107 ? -7.425 -2.809 24.513 1.00 59.56 107 GLU A C 1
ATOM 819 O O . GLU A 1 107 ? -7.453 -2.606 25.729 1.00 59.56 107 GLU A O 1
ATOM 824 N N . GLY A 1 108 ? -8.398 -3.502 23.906 1.00 54.81 108 GLY A N 1
ATOM 825 C CA . GLY A 1 108 ? -9.565 -4.058 24.603 1.00 54.81 108 GLY A CA 1
ATOM 826 C C . GLY A 1 108 ? -9.265 -5.229 25.553 1.00 54.81 108 GLY A C 1
ATOM 827 O O . GLY A 1 108 ? -10.024 -5.450 26.497 1.00 54.81 108 GLY A O 1
ATOM 828 N N . HIS A 1 109 ? -8.153 -5.953 25.368 1.00 50.59 109 HIS A N 1
ATOM 829 C CA . HIS A 1 109 ? -7.824 -7.138 26.177 1.00 50.59 109 HIS A CA 1
ATOM 830 C C . HIS A 1 109 ? -7.145 -6.827 27.523 1.00 50.59 109 HIS A C 1
ATOM 832 O O . HIS A 1 109 ? -7.117 -7.687 28.401 1.00 50.59 109 HIS A O 1
ATOM 838 N N . HIS A 1 110 ? -6.665 -5.599 27.746 1.00 51.47 110 HIS A N 1
ATOM 839 C CA . HIS A 1 110 ? -6.072 -5.204 29.033 1.00 51.47 110 HIS A CA 1
ATOM 840 C C . HIS A 1 110 ? -7.077 -4.652 30.049 1.00 51.47 110 HIS A C 1
ATOM 842 O O . HIS A 1 110 ? -6.715 -4.405 31.198 1.00 51.47 110 HIS A O 1
ATOM 848 N N . ARG A 1 111 ? -8.346 -4.464 29.667 1.00 50.06 111 ARG A N 1
ATOM 849 C CA . ARG A 1 111 ? -9.335 -3.801 30.531 1.00 50.06 111 ARG A CA 1
ATOM 850 C C . ARG A 1 111 ? -10.254 -4.758 31.303 1.00 50.06 111 ARG A C 1
ATOM 852 O O . ARG A 1 111 ? -11.169 -4.293 31.975 1.00 50.06 111 ARG A O 1
ATOM 859 N N . GLY A 1 112 ? -10.013 -6.072 31.227 1.00 51.62 112 GLY A N 1
ATOM 860 C CA . GLY A 1 112 ? -10.964 -7.088 31.695 1.00 51.62 112 GLY A CA 1
ATOM 861 C C . GLY A 1 112 ? -10.463 -8.175 32.648 1.00 51.62 112 GLY A C 1
ATOM 862 O O . GLY A 1 112 ? -11.247 -9.070 32.942 1.00 51.62 112 GLY A O 1
ATOM 863 N N . GLN A 1 113 ? -9.219 -8.160 33.138 1.00 49.16 113 GLN A N 1
ATOM 864 C CA . GLN A 1 113 ? -8.740 -9.223 34.036 1.00 49.16 113 GLN A CA 1
ATOM 865 C C . GLN A 1 113 ? -7.761 -8.698 35.103 1.00 49.16 113 GLN A C 1
ATOM 867 O O . GLN A 1 113 ? -6.770 -8.048 34.788 1.00 49.16 113 GLN A O 1
ATOM 872 N N . HIS A 1 114 ? -8.054 -9.076 36.353 1.00 50.41 114 HIS A N 1
ATOM 873 C CA . HIS A 1 114 ? -7.246 -8.998 37.578 1.00 50.41 114 HIS A CA 1
ATOM 874 C C . HIS A 1 114 ? -7.195 -7.674 38.370 1.00 50.41 114 HIS A C 1
ATOM 876 O O . HIS A 1 114 ? -6.160 -7.025 38.497 1.00 50.41 114 HIS A O 1
ATOM 882 N N . GLN A 1 115 ? -8.274 -7.393 39.112 1.00 50.19 115 GLN A N 1
ATOM 883 C CA . GLN A 1 115 ? -8.079 -6.984 40.508 1.00 50.19 115 GLN A CA 1
ATOM 884 C C . GLN A 1 115 ? -7.523 -8.201 41.263 1.00 50.19 115 GLN A C 1
ATOM 886 O O . GLN A 1 115 ? -8.248 -9.161 41.508 1.00 50.19 115 GLN A O 1
ATOM 891 N N . ASN A 1 116 ? -6.229 -8.193 41.582 1.00 48.47 116 ASN A N 1
ATOM 892 C CA . ASN A 1 116 ? -5.631 -9.158 42.500 1.00 48.47 116 ASN A CA 1
ATOM 893 C C . ASN A 1 116 ? -5.413 -8.460 43.857 1.00 48.47 116 ASN A C 1
ATOM 895 O O . ASN A 1 116 ? -4.551 -7.584 43.934 1.00 48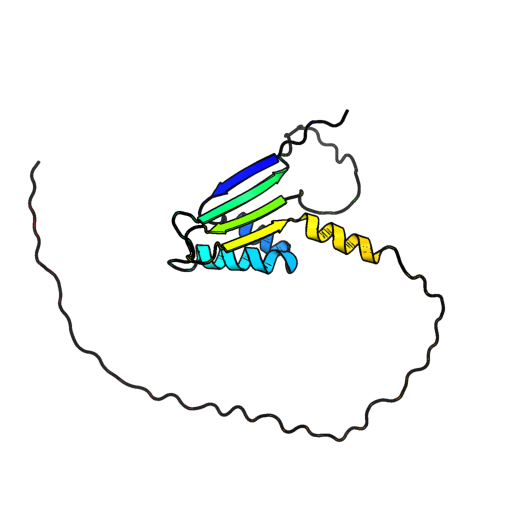.47 116 ASN A O 1
ATOM 899 N N . PRO A 1 117 ? -6.183 -8.787 44.911 1.00 57.47 117 PRO A N 1
ATOM 900 C CA . PRO A 1 117 ? -6.088 -8.121 46.209 1.00 57.47 117 PRO A CA 1
ATOM 901 C C . PRO A 1 117 ? -4.982 -8.679 47.122 1.00 57.47 117 PRO A C 1
ATOM 903 O O . PRO A 1 117 ? -4.949 -8.334 48.298 1.00 57.47 117 PRO A O 1
ATOM 906 N N . ASN A 1 118 ? -4.053 -9.500 46.625 1.00 47.69 118 ASN A N 1
ATOM 907 C CA . ASN A 1 118 ? -2.976 -10.041 47.456 1.00 47.69 118 ASN A CA 1
ATOM 908 C C . ASN A 1 118 ? -1.664 -9.282 47.256 1.00 47.69 118 ASN A C 1
ATOM 910 O O . ASN A 1 118 ? -0.778 -9.657 46.490 1.00 47.69 118 ASN A O 1
ATOM 914 N N . HIS A 1 119 ? -1.573 -8.192 48.011 1.00 50.72 119 HIS A N 1
ATOM 915 C CA . HIS A 1 119 ? -0.349 -7.497 48.363 1.00 50.72 119 HIS A CA 1
ATOM 916 C C . HIS A 1 119 ? 0.459 -8.375 49.337 1.00 50.72 119 HIS A C 1
ATOM 918 O O . HIS A 1 119 ? 0.080 -8.511 50.497 1.00 50.72 119 HIS A O 1
ATOM 924 N N . TYR A 1 120 ? 1.581 -8.945 48.888 1.00 48.00 120 TYR A N 1
ATOM 925 C CA . TYR A 1 120 ? 2.643 -9.407 49.786 1.00 48.00 120 TYR A CA 1
ATOM 926 C C . TYR A 1 120 ? 3.978 -8.802 49.359 1.00 48.00 120 TYR A C 1
ATOM 928 O O . TYR A 1 120 ? 4.584 -9.166 48.354 1.00 48.00 120 TYR A O 1
ATOM 936 N N . HIS A 1 121 ? 4.392 -7.833 50.165 1.00 62.03 121 HIS A N 1
ATOM 937 C CA . HIS A 1 121 ? 5.705 -7.222 50.223 1.00 62.03 121 HIS A CA 1
ATOM 938 C C . HIS A 1 121 ? 6.696 -8.200 50.862 1.00 62.03 121 HIS A C 1
ATOM 940 O O . HIS A 1 121 ? 6.677 -8.336 52.078 1.00 62.03 121 HIS A O 1
ATOM 946 N N . LEU A 1 122 ? 7.557 -8.844 50.071 1.00 58.06 122 LEU A N 1
ATOM 947 C CA . LEU A 1 122 ? 8.834 -9.415 50.523 1.00 58.06 122 LEU A CA 1
ATOM 948 C C . LEU A 1 122 ? 9.803 -9.452 49.330 1.00 58.06 122 LEU A C 1
ATOM 950 O O . LEU A 1 122 ? 9.661 -10.268 48.422 1.00 58.06 122 LEU A O 1
ATOM 954 N N . GLY A 1 123 ? 10.771 -8.535 49.316 1.00 55.03 123 GLY A N 1
ATOM 955 C CA . GLY A 1 123 ? 11.891 -8.583 48.376 1.00 55.03 123 GLY A CA 1
ATOM 956 C C . GLY A 1 123 ? 12.905 -9.668 48.767 1.00 55.03 123 GLY A C 1
ATOM 957 O O . GLY A 1 123 ? 13.081 -9.918 49.961 1.00 55.03 123 GLY A O 1
ATOM 958 N N . PRO A 1 124 ? 13.616 -10.278 47.805 1.00 65.06 124 PRO A N 1
ATOM 959 C CA . PRO A 1 124 ? 14.851 -11.000 48.072 1.00 65.06 124 PRO A CA 1
ATOM 960 C C . PRO A 1 124 ? 16.094 -10.170 47.691 1.00 65.06 124 PRO A C 1
ATOM 962 O O . PRO A 1 124 ? 16.000 -9.215 46.915 1.00 65.06 124 PRO A O 1
ATOM 965 N N . PRO A 1 125 ? 17.256 -10.517 48.269 1.00 61.03 125 PRO A N 1
ATOM 966 C CA . PRO A 1 125 ? 18.470 -9.712 48.258 1.00 61.03 125 PRO A CA 1
ATOM 967 C C . PRO A 1 125 ? 19.149 -9.701 46.885 1.00 61.03 125 PRO A C 1
ATOM 969 O O . PRO A 1 125 ? 19.005 -10.626 46.088 1.00 61.03 125 PRO A O 1
ATOM 972 N N . GLY A 1 126 ? 19.892 -8.622 46.633 1.00 61.31 126 GLY A N 1
ATOM 973 C CA . GLY A 1 126 ? 20.610 -8.389 45.385 1.00 61.31 126 GLY A CA 1
ATOM 974 C C . GLY A 1 126 ? 21.653 -9.466 45.056 1.00 61.31 126 GLY A C 1
ATOM 975 O O . GLY A 1 126 ? 22.122 -10.178 45.947 1.00 61.31 126 GLY A O 1
ATOM 976 N N . PRO A 1 127 ? 22.025 -9.587 43.770 1.00 70.75 127 PRO A N 1
ATOM 977 C CA . PRO A 1 127 ? 23.004 -10.568 43.331 1.00 70.75 127 PRO A CA 1
ATOM 978 C C . PRO A 1 127 ? 24.405 -10.248 43.884 1.00 70.75 127 PRO A C 1
ATOM 980 O O . PRO A 1 127 ? 24.750 -9.070 44.035 1.00 70.75 127 PRO A O 1
ATOM 983 N N . PRO A 1 128 ? 25.229 -11.274 44.165 1.00 61.75 128 PRO A N 1
ATOM 984 C CA . PRO A 1 128 ? 26.629 -11.085 44.514 1.00 61.75 128 PRO A CA 1
ATOM 985 C C . PRO A 1 128 ? 27.378 -10.406 43.361 1.00 61.75 128 PRO A C 1
ATOM 987 O O . PRO A 1 128 ? 27.288 -10.811 42.202 1.00 61.75 128 PRO A O 1
ATOM 990 N N . GLN A 1 129 ? 28.101 -9.341 43.701 1.00 60.66 129 GLN A N 1
ATOM 991 C CA . GLN A 1 129 ? 29.046 -8.664 42.823 1.00 60.66 129 GLN A CA 1
ATOM 992 C C . GLN A 1 129 ? 30.300 -9.529 42.707 1.00 60.66 129 GLN A C 1
ATOM 994 O O . GLN A 1 129 ? 31.178 -9.389 43.540 1.00 60.66 129 GLN A O 1
ATOM 999 N N . ASP A 1 130 ? 30.354 -10.445 41.745 1.00 60.88 130 ASP A N 1
ATOM 1000 C CA . ASP A 1 130 ? 31.607 -10.999 41.214 1.00 60.88 130 ASP A CA 1
ATOM 1001 C C . ASP A 1 130 ? 31.277 -11.968 40.077 1.00 60.88 130 ASP A C 1
ATOM 1003 O O . ASP A 1 130 ? 31.160 -13.165 40.285 1.00 60.88 130 ASP A O 1
ATOM 1007 N N . GLU A 1 131 ? 31.098 -11.445 38.865 1.00 54.91 131 GLU A N 1
ATOM 1008 C CA . GLU A 1 131 ? 31.493 -12.146 37.637 1.00 54.91 131 GLU A CA 1
ATOM 1009 C C . GLU A 1 131 ? 31.720 -11.099 36.546 1.00 54.91 131 GLU A C 1
ATOM 1011 O O . GLU A 1 131 ? 30.814 -10.603 35.869 1.00 54.91 131 GLU A O 1
ATOM 1016 N N . ALA A 1 132 ? 32.986 -10.712 36.423 1.00 56.91 132 ALA A N 1
ATOM 10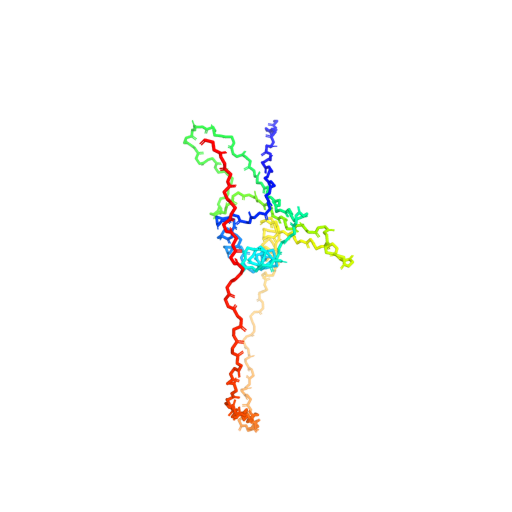17 C CA . ALA A 1 132 ? 33.498 -9.930 35.320 1.00 56.91 132 ALA A CA 1
ATOM 1018 C C . ALA A 1 132 ? 33.426 -10.768 34.035 1.00 56.91 132 ALA A C 1
ATOM 1020 O O . ALA A 1 132 ? 34.345 -11.519 33.715 1.00 56.91 132 ALA A O 1
ATOM 1021 N N . PHE A 1 133 ? 32.344 -10.622 33.272 1.00 56.06 133 PHE A N 1
ATOM 1022 C CA . PHE A 1 133 ? 32.317 -11.097 31.892 1.00 56.06 133 PHE A CA 1
ATOM 1023 C C . PHE A 1 133 ? 33.347 -10.306 31.066 1.00 56.06 133 PHE A C 1
ATOM 1025 O O . PHE A 1 133 ? 33.258 -9.072 30.998 1.00 56.06 133 PHE A O 1
ATOM 1032 N N . PRO A 1 134 ? 34.326 -10.964 30.417 1.00 62.50 134 PRO A N 1
ATOM 1033 C CA . PRO A 1 134 ? 35.251 -10.275 29.535 1.00 62.50 134 PRO A CA 1
ATOM 1034 C C . PRO A 1 134 ? 34.481 -9.743 28.325 1.00 62.50 134 PRO A C 1
ATOM 1036 O O . PRO A 1 134 ? 33.807 -10.478 27.602 1.00 62.50 134 PRO A O 1
ATOM 1039 N N . ARG A 1 135 ? 34.581 -8.429 28.109 1.00 57.81 135 ARG A N 1
ATOM 1040 C CA . ARG A 1 135 ? 34.077 -7.761 26.908 1.00 57.81 135 ARG A CA 1
ATOM 1041 C C . ARG A 1 135 ? 34.712 -8.401 25.665 1.00 57.81 135 ARG A C 1
ATOM 1043 O O . ARG A 1 135 ? 35.937 -8.518 25.634 1.00 57.81 135 ARG A O 1
ATOM 1050 N N . PRO A 1 136 ? 33.947 -8.740 24.614 1.00 52.50 136 PRO A N 1
ATOM 1051 C CA . PRO A 1 136 ? 34.544 -9.058 23.329 1.00 52.50 136 PRO A CA 1
ATOM 1052 C C . PRO A 1 136 ? 35.189 -7.789 22.762 1.00 52.50 136 PRO A C 1
ATOM 1054 O O . PRO A 1 136 ? 34.520 -6.800 22.451 1.00 52.50 136 PRO A O 1
ATOM 1057 N N . SER A 1 137 ? 36.514 -7.817 22.666 1.00 61.34 137 SER A N 1
ATOM 1058 C CA . SER A 1 137 ? 37.329 -6.818 21.988 1.00 61.34 137 SER A CA 1
ATOM 1059 C C . SER A 1 137 ? 36.961 -6.795 20.504 1.00 61.34 137 SER A C 1
ATOM 1061 O O . SER A 1 137 ? 37.448 -7.608 19.722 1.00 61.34 137 SER A O 1
ATOM 1063 N N . PHE A 1 138 ? 36.097 -5.867 20.096 1.00 59.50 138 PHE A N 1
ATOM 1064 C CA . PHE A 1 138 ? 35.950 -5.532 18.683 1.00 59.50 138 PHE A CA 1
ATOM 1065 C C . PHE A 1 138 ? 37.236 -4.841 18.222 1.00 59.50 138 PHE A C 1
ATOM 1067 O O . PHE A 1 138 ? 37.482 -3.677 18.533 1.00 59.50 138 PHE A O 1
ATOM 1074 N N . LEU A 1 139 ? 38.077 -5.586 17.507 1.00 65.88 139 LEU A N 1
ATOM 1075 C CA . LEU A 1 139 ? 39.212 -5.044 16.770 1.00 65.88 139 LEU A CA 1
ATOM 1076 C C . LEU A 1 139 ? 38.689 -4.195 15.597 1.00 65.88 139 LEU A C 1
ATOM 1078 O O . LEU A 1 139 ? 37.955 -4.725 14.759 1.00 65.88 139 LEU A O 1
ATOM 1082 N N . PRO A 1 140 ? 39.075 -2.914 15.463 1.00 54.06 140 PRO A N 1
ATOM 1083 C CA . PRO A 1 140 ? 38.912 -2.200 14.207 1.00 54.06 140 PRO A CA 1
ATOM 1084 C C . PRO A 1 140 ? 39.996 -2.677 13.232 1.00 54.06 140 PRO A C 1
ATOM 1086 O O . PRO A 1 140 ? 41.166 -2.314 13.355 1.00 54.06 140 PRO A O 1
ATOM 1089 N N . LEU A 1 141 ? 39.617 -3.510 12.259 1.00 58.47 141 LEU A N 1
ATOM 1090 C CA . LEU A 1 141 ? 40.506 -3.862 11.156 1.00 58.47 141 LEU A CA 1
ATOM 1091 C C . LEU A 1 141 ? 40.624 -2.659 10.208 1.00 58.47 141 LEU A C 1
ATOM 1093 O O . LEU A 1 141 ? 39.639 -2.182 9.642 1.00 58.47 141 LEU A O 1
ATOM 1097 N N . LEU A 1 142 ? 41.853 -2.163 10.085 1.00 54.53 142 LEU A N 1
ATOM 1098 C CA . LEU A 1 142 ? 42.277 -1.093 9.190 1.00 54.53 142 LEU A CA 1
ATOM 1099 C C . LEU A 1 142 ? 41.802 -1.312 7.742 1.00 54.53 142 LEU A C 1
ATOM 1101 O O . LEU A 1 142 ? 41.961 -2.388 7.168 1.00 54.53 142 LEU A O 1
ATOM 1105 N N . ARG A 1 143 ? 41.333 -0.220 7.124 1.00 53.69 143 ARG A N 1
ATOM 1106 C CA . ARG A 1 143 ? 41.286 -0.035 5.664 1.00 53.69 143 ARG A CA 1
ATOM 1107 C C . ARG A 1 143 ? 42.671 -0.249 5.041 1.00 53.69 143 ARG A C 1
ATOM 1109 O O . ARG A 1 143 ? 43.645 0.293 5.568 1.00 53.69 143 ARG A O 1
ATOM 1116 N N . PRO A 1 144 ? 42.714 -0.777 3.811 1.00 59.53 144 PRO A N 1
ATOM 1117 C CA . PRO A 1 144 ? 43.654 -0.295 2.813 1.00 59.53 144 PRO A CA 1
ATOM 1118 C C . PRO A 1 144 ? 42.953 0.468 1.688 1.00 59.53 144 PRO A C 1
ATOM 1120 O O . PRO A 1 144 ? 41.755 0.373 1.435 1.00 59.53 144 PRO A O 1
ATOM 1123 N N . HIS A 1 145 ? 43.778 1.278 1.061 1.00 55.66 145 HIS A N 1
ATOM 1124 C CA . HIS A 1 145 ? 43.530 2.337 0.103 1.00 55.66 145 HIS A CA 1
ATOM 1125 C C . HIS A 1 145 ? 44.013 1.880 -1.286 1.00 55.66 145 HIS A C 1
ATOM 1127 O O . HIS A 1 145 ? 44.797 0.942 -1.389 1.00 55.66 145 HIS A O 1
ATOM 1133 N N . THR A 1 146 ? 43.648 2.659 -2.309 1.00 50.41 146 THR A N 1
ATOM 1134 C CA . THR A 1 146 ? 44.271 2.786 -3.650 1.00 50.41 146 THR A CA 1
ATOM 1135 C C . THR A 1 146 ? 43.777 1.911 -4.813 1.00 50.41 146 THR A C 1
ATOM 1137 O O . THR A 1 146 ? 43.550 0.716 -4.685 1.00 50.41 146 THR A O 1
ATOM 1140 N N . GLY A 1 147 ? 43.669 2.573 -5.976 1.00 53.28 147 GLY A N 1
ATOM 1141 C CA . GLY A 1 147 ? 43.412 2.022 -7.315 1.00 53.28 147 GLY A CA 1
ATOM 1142 C C . GLY A 1 147 ? 42.419 2.907 -8.083 1.00 53.28 147 GLY A C 1
ATOM 1143 O O . GLY A 1 147 ? 41.226 2.651 -8.045 1.00 53.28 147 GLY A O 1
ATOM 1144 N N . ARG A 1 148 ? 42.773 4.120 -8.539 1.00 47.97 148 ARG A N 1
ATOM 1145 C CA . ARG A 1 148 ? 43.499 4.456 -9.791 1.00 47.97 148 ARG A CA 1
ATOM 1146 C C . ARG A 1 148 ? 42.865 3.788 -11.033 1.00 47.97 148 ARG A C 1
ATOM 1148 O O . ARG A 1 148 ? 42.905 2.573 -11.145 1.00 47.97 148 ARG A O 1
ATOM 1155 N N . GLY A 1 149 ? 42.279 4.618 -11.911 1.00 48.38 149 GLY A N 1
ATOM 1156 C CA . GLY A 1 149 ? 41.464 4.255 -13.091 1.00 48.38 149 GLY A CA 1
ATOM 1157 C C . GLY A 1 149 ? 42.203 3.581 -14.259 1.00 48.38 149 GLY A C 1
ATOM 1158 O O . GLY A 1 149 ? 43.354 3.177 -14.095 1.00 48.38 149 GLY A O 1
ATOM 1159 N N . PRO A 1 150 ? 41.563 3.478 -15.446 1.00 59.22 150 PRO A N 1
ATOM 1160 C CA . PRO A 1 150 ? 41.777 4.530 -16.453 1.00 59.22 150 PRO A CA 1
ATOM 1161 C C . PRO A 1 150 ? 40.576 4.856 -17.390 1.00 59.22 150 PRO A C 1
ATOM 1163 O O . PRO A 1 150 ? 39.665 4.063 -17.580 1.00 59.22 150 PRO A O 1
ATOM 1166 N N . SER A 1 151 ? 40.639 6.068 -17.962 1.00 57.00 151 SER A N 1
ATOM 1167 C CA . SER A 1 151 ? 40.303 6.489 -19.344 1.00 57.00 151 SER A CA 1
ATOM 1168 C C . SER A 1 151 ? 39.041 5.983 -20.085 1.00 57.00 151 SER A C 1
ATOM 1170 O O . SER A 1 151 ? 39.020 4.848 -20.536 1.00 57.00 151 SER A O 1
ATOM 1172 N N . SER A 1 152 ? 38.116 6.930 -20.343 1.00 61.12 152 SER A N 1
ATOM 1173 C CA . SER A 1 152 ? 37.497 7.353 -21.638 1.00 61.12 152 SER A CA 1
ATOM 1174 C C . SER A 1 152 ? 36.991 6.313 -22.668 1.00 61.12 152 SER A C 1
ATOM 1176 O O . SER A 1 152 ? 37.656 5.312 -22.907 1.00 61.12 152 SER A O 1
ATOM 1178 N N . PRO A 1 153 ? 35.871 6.597 -23.376 1.00 68.56 153 PRO A N 1
ATOM 1179 C CA . PRO A 1 153 ? 35.880 7.641 -24.420 1.00 68.56 153 PRO A CA 1
ATOM 1180 C C . PRO A 1 153 ? 34.672 8.614 -24.423 1.00 68.56 153 PRO A C 1
ATOM 1182 O O . PRO A 1 153 ? 33.608 8.276 -23.903 1.00 68.56 153 PRO A O 1
ATOM 1185 N N . PRO A 1 154 ? 34.815 9.816 -25.022 1.00 70.06 154 PRO A N 1
ATOM 1186 C CA . PRO A 1 154 ? 33.712 10.710 -25.398 1.00 70.06 154 PRO A CA 1
ATOM 1187 C C . PRO A 1 154 ? 33.213 10.407 -26.848 1.00 70.06 154 PRO A C 1
ATOM 1189 O O . PRO A 1 154 ? 33.693 9.452 -27.458 1.00 70.06 154 PRO A O 1
ATOM 1192 N N . PRO A 1 155 ? 32.211 11.147 -27.366 1.00 58.91 155 PRO A N 1
ATOM 1193 C CA . PRO A 1 155 ? 30.922 10.650 -27.874 1.00 58.91 155 PRO A CA 1
ATOM 1194 C C . PRO A 1 155 ? 30.939 10.155 -29.342 1.00 58.91 155 PRO A C 1
ATOM 1196 O O . PRO A 1 155 ? 31.889 10.429 -30.070 1.00 58.91 155 PRO A O 1
ATOM 1199 N N . PRO A 1 156 ? 29.866 9.510 -29.842 1.00 69.38 156 PRO A N 1
ATOM 1200 C CA . PRO A 1 156 ? 29.605 9.491 -31.275 1.00 69.38 156 PRO A CA 1
ATOM 1201 C C . PRO A 1 156 ? 29.008 10.833 -31.722 1.00 69.38 156 PRO A C 1
ATOM 1203 O O . PRO A 1 156 ? 27.938 11.236 -31.259 1.00 69.38 156 PRO A O 1
ATOM 1206 N N . ASP A 1 157 ? 29.707 11.504 -32.637 1.00 60.97 157 ASP A N 1
ATOM 1207 C CA . ASP A 1 157 ? 29.154 12.566 -33.473 1.00 60.97 157 ASP A CA 1
ATOM 1208 C C . ASP A 1 157 ? 27.911 12.048 -34.203 1.00 60.97 157 ASP A C 1
ATOM 1210 O O . ASP A 1 157 ? 27.943 11.032 -34.900 1.00 60.97 157 ASP A O 1
ATOM 1214 N N . GLY A 1 158 ? 26.804 12.757 -34.022 1.00 58.78 158 GLY A N 1
ATOM 1215 C CA . GLY A 1 158 ? 25.522 12.435 -34.625 1.00 58.78 158 GLY A CA 1
ATOM 1216 C C . GLY A 1 158 ? 24.699 13.695 -34.814 1.00 58.78 158 GLY A C 1
ATOM 1217 O O . GLY A 1 158 ? 23.592 13.792 -34.292 1.00 58.78 158 GLY A O 1
ATOM 1218 N N . GLU A 1 159 ? 25.244 14.668 -35.549 1.00 54.62 159 GLU A N 1
ATOM 1219 C CA . GLU A 1 159 ? 24.390 15.583 -36.299 1.00 54.62 159 GLU A CA 1
ATOM 1220 C C . GLU A 1 159 ? 23.513 14.739 -37.224 1.00 54.62 159 GLU A C 1
ATOM 1222 O O . GLU A 1 159 ? 23.980 14.146 -38.196 1.00 54.62 159 GLU A O 1
ATOM 1227 N N . ILE A 1 160 ? 22.225 14.680 -36.910 1.00 62.25 160 ILE A N 1
ATOM 1228 C CA . ILE A 1 160 ? 21.210 14.319 -37.882 1.00 62.25 160 ILE A CA 1
ATOM 1229 C C . ILE A 1 160 ? 20.363 15.567 -38.070 1.00 62.25 160 ILE A C 1
ATOM 1231 O O . ILE A 1 160 ? 19.484 15.887 -37.272 1.00 62.25 160 ILE A O 1
ATOM 1235 N N . SER A 1 161 ? 20.664 16.283 -39.148 1.00 53.62 161 SER A N 1
ATOM 1236 C CA . SER A 1 161 ? 19.748 17.235 -39.750 1.00 53.62 161 SER A CA 1
ATOM 1237 C C . SER A 1 161 ? 18.451 16.509 -40.112 1.00 53.62 161 SER A C 1
ATOM 1239 O O . SER A 1 161 ? 18.479 15.556 -40.887 1.00 53.62 161 SER A O 1
ATOM 1241 N N . PHE A 1 162 ? 17.313 16.994 -39.625 1.00 61.50 162 PHE A N 1
ATOM 1242 C CA . PHE A 1 162 ? 16.048 16.820 -40.328 1.00 61.50 162 PHE A CA 1
ATOM 1243 C C . PHE A 1 162 ? 15.276 18.137 -40.338 1.00 61.50 162 PHE A C 1
ATOM 1245 O O . PHE A 1 162 ? 15.037 18.767 -39.313 1.00 61.50 162 PHE A O 1
ATOM 1252 N N . PHE A 1 163 ? 14.962 18.521 -41.570 1.00 58.22 163 PHE A N 1
ATOM 1253 C CA . PHE A 1 163 ? 14.062 19.565 -42.026 1.00 58.22 163 PHE A CA 1
ATOM 1254 C C . PHE A 1 163 ? 12.787 19.688 -41.179 1.00 58.22 163 PHE A C 1
ATOM 1256 O O . PHE A 1 163 ? 12.127 18.682 -40.925 1.00 58.22 163 PHE A O 1
ATOM 1263 N N . SER A 1 164 ? 12.361 20.920 -40.889 1.00 61.12 164 SER A N 1
ATOM 1264 C CA . SER A 1 164 ? 11.258 21.543 -41.635 1.00 61.12 164 SER A CA 1
ATOM 1265 C C . SER A 1 164 ? 11.179 23.047 -41.396 1.00 61.12 164 SER A C 1
ATOM 1267 O O . SER A 1 164 ? 11.604 23.502 -40.314 1.00 61.12 164 SER A O 1
#

Secondary structure (DSSP, 8-state):
-PPPPPEEEEEESS--HHHHHHHHHTTTTTHHHHHHHHHHHHSTTSS-TTEEEEEEEE------------S-----PPPEEEEEEE--SSS--EEEEEETHHHHHHHGGGSSS---------PPPPPPS---PPP-----PPP-----------PPP-------

Foldseek 3Di:
DDDDWDKDKDKDQADDPVNLVVLVVVPPQSVVVSVLNVQSHPPDVSGDPQKIKMKMFTDPPPPPDPDPPDDDDDPDDGKMKIKIWHDPPPPDTDIDIDISVVVVVVVVVVPDDDPDPDDDDDDDDDDDPDDPDDDPPPDDDDDDDDDDDDDDDDDDDDPDDDDD

pLDDT: mean 73.76, std 19.25, range [37.91, 97.94]

Sequence (164 aa):
MSSPQTILLEDTSTPSPPLLALLQAHLPHSITVLRHLQFARNFPGGHTPSTHILYACHAEEDNNNNSPSQTTTTNTNPPFAVAFVDLSRAPETQISLYSSLERTANEGHHRGQHQNPNHYHLGPPGPPQDEAFPRPSFLPLLRPHTGRGPSSPPPPDGEISFFS

Radius of gyration: 28.69 Å; chains: 1; bounding box: 76×38×92 Å